Protein AF-A0A257GYR5-F1 (afdb_monomer)

pLDDT: mean 85.74, std 13.96, range [48.31, 97.94]

Nearest PDB structures (foldseek):
  5cl2-assembly1_B  TM=5.839E-01  e=4.879E-02  Bacillus subtilis subsp. subtilis str. 168
  4ll4-assembly1_A  TM=6.185E-01  e=8.201E-01  Homo sapiens
  4tf4-assembly2_B  TM=4.146E-01  e=1.415E-01  Thermobifida fusca
  4yci-assembly1_B  TM=2.787E-01  e=2.255E+00  Mus musculus

Foldseek 3Di:
DDDPVVVVVVVVVVVVVPPDPFPDADPFWDKEKAWDADDPQKIWIKIKTADAQVGFDAAQKFKKKFWWFWADAPPPPHNHIDIHTFDMDDRDGRNPPHHGDMDMDIDITGGDPPGDRVRIWMKMFMAHPVRDTNHIYTNDDD

Mean predicted aligned error: 8.53 Å

Sequence (142 aa):
AALPEAAERAARAASAAANPPARRLGPGQRIGVESGPAWKGYFGVQIALQAPARQPWPAGATAWVALVEQVPAGSDGSPVARSLVRAVAGPLPVGHLATGQPLRHLRAMRWPDEAQPARLQARGWVEAADGRILAMAADRCP

Structure (mmCIF, N/CA/C/O backbone):
data_AF-A0A257GYR5-F1
#
_entry.id   AF-A0A257GYR5-F1
#
loop_
_atom_site.group_PDB
_atom_site.id
_atom_site.type_symbol
_atom_site.label_atom_id
_atom_site.label_alt_id
_atom_site.label_comp_id
_atom_site.label_asym_id
_atom_site.label_entity_id
_atom_site.label_seq_id
_atom_site.pdbx_PDB_ins_code
_atom_site.Cartn_x
_atom_site.Cartn_y
_atom_site.Cartn_z
_atom_site.occupancy
_atom_site.B_iso_or_equiv
_atom_site.auth_seq_id
_atom_site.auth_comp_id
_atom_site.auth_asym_id
_atom_site.auth_atom_id
_atom_site.pdbx_PDB_model_num
ATOM 1 N N . ALA A 1 1 ? 5.957 -12.597 -37.145 1.00 48.66 1 ALA A N 1
ATOM 2 C CA . ALA A 1 1 ? 5.107 -11.392 -37.060 1.00 48.66 1 ALA A CA 1
ATOM 3 C C . ALA A 1 1 ? 3.945 -11.692 -36.118 1.00 48.66 1 ALA A C 1
ATOM 5 O O . ALA A 1 1 ? 3.349 -12.752 -36.264 1.00 48.66 1 ALA A O 1
ATOM 6 N N . ALA A 1 2 ? 3.671 -10.847 -35.120 1.00 50.66 2 ALA A N 1
ATOM 7 C CA . ALA A 1 2 ? 2.503 -11.029 -34.254 1.00 50.66 2 ALA A CA 1
ATOM 8 C C . ALA A 1 2 ? 1.219 -10.737 -35.054 1.00 50.66 2 ALA A C 1
ATOM 10 O O . ALA A 1 2 ? 1.182 -9.775 -35.818 1.00 50.66 2 ALA A O 1
ATOM 11 N N . LEU A 1 3 ? 0.203 -11.593 -34.920 1.00 71.12 3 LEU A N 1
ATOM 12 C CA . LEU A 1 3 ? -1.047 -11.510 -35.683 1.00 71.12 3 LEU A CA 1
ATOM 13 C C . LEU A 1 3 ? -1.848 -10.240 -35.305 1.00 71.12 3 LEU A C 1
ATOM 15 O O . LEU A 1 3 ? -1.918 -9.921 -34.115 1.00 71.12 3 LEU A O 1
ATOM 19 N N . PRO A 1 4 ? -2.497 -9.547 -36.263 1.00 73.56 4 PRO A N 1
ATOM 20 C CA . PRO A 1 4 ? -3.266 -8.314 -36.021 1.00 73.56 4 PRO A CA 1
ATOM 21 C C . PRO A 1 4 ? -4.330 -8.440 -34.916 1.00 73.56 4 PRO A C 1
ATOM 23 O O . PRO A 1 4 ? -4.517 -7.528 -34.114 1.00 73.56 4 PRO A O 1
ATOM 26 N N . GLU A 1 5 ? -4.955 -9.613 -34.795 1.00 72.88 5 GLU A N 1
ATOM 27 C CA . GLU A 1 5 ? -5.951 -9.913 -33.756 1.00 72.88 5 GLU A CA 1
ATOM 28 C C . GLU A 1 5 ? -5.391 -9.869 -32.324 1.00 72.88 5 GLU A C 1
ATOM 30 O O . GLU A 1 5 ? -6.135 -9.668 -31.361 1.00 72.88 5 GLU A O 1
ATOM 35 N N . ALA A 1 6 ? -4.084 -10.086 -32.142 1.00 64.00 6 ALA A N 1
ATOM 36 C CA . ALA A 1 6 ? -3.450 -9.989 -30.829 1.00 64.00 6 ALA A CA 1
ATOM 37 C C . ALA A 1 6 ? -3.344 -8.526 -30.371 1.00 64.00 6 ALA A C 1
ATOM 39 O O . ALA A 1 6 ? -3.572 -8.232 -29.195 1.00 64.00 6 ALA A O 1
ATOM 40 N N . ALA A 1 7 ? -3.062 -7.609 -31.302 1.00 73.38 7 ALA A N 1
ATOM 41 C CA . ALA A 1 7 ? -3.016 -6.176 -31.026 1.00 73.38 7 ALA A CA 1
ATOM 42 C C . ALA A 1 7 ? -4.407 -5.638 -30.661 1.00 73.38 7 ALA A C 1
ATOM 44 O O . ALA A 1 7 ? -4.554 -4.876 -29.707 1.00 73.38 7 ALA A O 1
ATOM 45 N N . GLU A 1 8 ? -5.443 -6.104 -31.357 1.00 74.31 8 GLU A N 1
ATOM 46 C CA . GLU A 1 8 ? -6.816 -5.670 -31.110 1.00 74.31 8 GLU A CA 1
ATOM 47 C C . GLU A 1 8 ? -7.355 -6.165 -29.757 1.00 74.31 8 GLU A C 1
ATOM 49 O O . GLU A 1 8 ? -7.978 -5.408 -29.008 1.00 74.31 8 GLU A O 1
ATOM 54 N N . ARG A 1 9 ? -7.043 -7.411 -29.374 1.00 68.31 9 ARG A N 1
ATOM 55 C CA . ARG A 1 9 ? -7.377 -7.936 -28.039 1.00 68.31 9 ARG A CA 1
ATOM 56 C C . ARG A 1 9 ? -6.635 -7.200 -26.922 1.00 68.31 9 ARG A C 1
ATOM 58 O O . ARG A 1 9 ? -7.237 -6.930 -25.883 1.00 68.31 9 ARG A O 1
ATOM 65 N N . ALA A 1 10 ? -5.370 -6.833 -27.135 1.00 67.75 10 ALA A N 1
ATOM 66 C CA . ALA A 1 10 ? -4.606 -6.033 -26.179 1.00 67.75 10 ALA A CA 1
ATOM 67 C C . ALA A 1 10 ? -5.193 -4.620 -26.010 1.00 67.75 10 ALA A C 1
ATOM 69 O O . ALA A 1 10 ? -5.321 -4.147 -24.881 1.00 67.75 10 ALA A O 1
ATOM 70 N N . ALA A 1 11 ? -5.619 -3.981 -27.105 1.00 67.06 11 ALA A N 1
ATOM 71 C CA . ALA A 1 11 ? -6.272 -2.673 -27.071 1.00 67.06 11 ALA A CA 1
ATOM 72 C C . ALA A 1 11 ? -7.618 -2.715 -26.326 1.00 67.06 11 ALA A C 1
ATOM 74 O O . ALA A 1 11 ? -7.884 -1.865 -25.475 1.00 67.06 11 ALA A O 1
ATOM 75 N N . ARG A 1 12 ? -8.441 -3.747 -26.564 1.00 63.38 12 ARG A N 1
ATOM 76 C CA . ARG A 1 12 ? -9.709 -3.931 -25.836 1.00 63.38 12 ARG A CA 1
ATOM 77 C C . ARG A 1 12 ? -9.482 -4.177 -24.345 1.00 63.38 12 ARG A C 1
ATOM 79 O O . ARG A 1 12 ? -10.156 -3.551 -23.532 1.00 63.38 12 ARG A O 1
ATOM 86 N N . ALA A 1 13 ? -8.505 -5.009 -23.976 1.00 58.94 13 ALA A N 1
ATOM 87 C CA . ALA A 1 13 ? -8.146 -5.244 -22.575 1.00 58.94 13 ALA A CA 1
ATOM 88 C C . ALA A 1 13 ? -7.639 -3.968 -21.878 1.00 58.94 13 ALA A C 1
ATOM 90 O O . ALA A 1 13 ? -7.990 -3.721 -20.727 1.00 58.94 13 ALA A O 1
ATOM 91 N N . ALA A 1 14 ? -6.871 -3.131 -22.582 1.00 60.19 14 ALA A N 1
ATOM 92 C CA . ALA A 1 14 ? -6.438 -1.831 -22.075 1.00 60.19 14 ALA A CA 1
ATOM 93 C C . ALA A 1 14 ? -7.619 -0.859 -21.884 1.00 60.19 14 ALA A C 1
ATOM 95 O O . ALA A 1 14 ? -7.664 -0.155 -20.881 1.00 60.19 14 ALA A O 1
ATOM 96 N N . SER A 1 15 ? -8.606 -0.861 -22.791 1.00 55.38 15 SER A N 1
ATOM 97 C CA . SER A 1 15 ? -9.819 -0.034 -22.658 1.00 55.38 15 SER A CA 1
ATOM 98 C C . SER A 1 15 ? -10.766 -0.510 -21.547 1.00 55.38 15 SER A C 1
ATOM 100 O O . SER A 1 15 ? -11.433 0.300 -20.910 1.00 55.38 15 SER A O 1
ATOM 102 N N . ALA A 1 16 ? -10.793 -1.821 -21.279 1.00 54.12 16 ALA A N 1
ATOM 103 C CA . ALA A 1 16 ? -11.585 -2.428 -20.212 1.00 54.12 16 ALA A CA 1
ATOM 104 C C . ALA A 1 16 ? -10.960 -2.232 -18.820 1.00 54.12 16 ALA A C 1
ATOM 106 O O . ALA A 1 16 ? -11.660 -2.355 -17.818 1.00 54.12 16 ALA A O 1
ATOM 107 N N . ALA A 1 17 ? -9.678 -1.860 -18.742 1.00 51.72 17 ALA A N 1
ATOM 108 C CA . ALA A 1 17 ? -9.010 -1.449 -17.507 1.00 51.72 17 ALA A CA 1
ATOM 109 C C . ALA A 1 17 ? -9.408 -0.024 -17.066 1.00 51.72 17 ALA A C 1
ATOM 111 O O . ALA A 1 17 ? -8.600 0.708 -16.492 1.00 51.72 17 ALA A O 1
ATOM 112 N N . ALA A 1 18 ? -10.650 0.390 -17.336 1.00 50.31 18 ALA A N 1
ATOM 113 C CA . ALA A 1 18 ? -11.207 1.598 -16.757 1.00 50.31 18 ALA A CA 1
ATOM 114 C C . ALA A 1 18 ? -11.185 1.439 -15.232 1.00 50.31 18 ALA A C 1
ATOM 116 O O . ALA A 1 18 ? -11.870 0.579 -14.675 1.00 50.31 18 ALA A O 1
ATOM 117 N N . ASN A 1 19 ? -10.355 2.241 -14.561 1.00 52.41 19 ASN A N 1
ATOM 118 C CA . ASN A 1 19 ? -10.275 2.231 -13.108 1.00 52.41 19 ASN A CA 1
ATOM 119 C C . ASN A 1 19 ? -11.675 2.518 -12.549 1.00 52.41 19 ASN A C 1
ATOM 121 O O . ASN A 1 19 ? -12.231 3.578 -12.859 1.00 52.41 19 ASN A O 1
ATOM 125 N N . PRO A 1 20 ? -12.265 1.613 -11.745 1.00 50.19 20 PRO A N 1
ATOM 126 C CA . PRO A 1 20 ? -13.528 1.914 -11.097 1.00 50.19 20 PRO A CA 1
ATOM 127 C C . PRO A 1 20 ? -13.363 3.200 -10.279 1.00 50.19 20 PRO A C 1
ATOM 129 O O . PRO A 1 20 ? -12.275 3.452 -9.743 1.00 50.19 20 PRO A O 1
ATOM 132 N N . PRO A 1 21 ? -14.412 4.035 -10.180 1.00 48.72 21 PRO A N 1
ATOM 133 C CA . PRO A 1 21 ? -14.326 5.270 -9.424 1.00 48.72 21 PRO A CA 1
ATOM 134 C C . PRO A 1 21 ? -13.870 4.948 -8.001 1.00 48.72 21 PRO A C 1
ATOM 136 O O . PRO A 1 21 ? -14.456 4.096 -7.327 1.00 48.72 21 PRO A O 1
ATOM 139 N N . ALA A 1 22 ? -12.804 5.616 -7.558 1.00 57.28 22 ALA A N 1
ATOM 140 C CA . ALA A 1 22 ? -12.275 5.432 -6.218 1.00 57.28 22 ALA A CA 1
ATOM 141 C C . ALA A 1 22 ? -13.405 5.668 -5.209 1.00 57.28 22 ALA A C 1
ATOM 143 O O . ALA A 1 22 ? -13.992 6.755 -5.149 1.00 57.28 22 ALA A O 1
ATOM 144 N N . ARG A 1 23 ? -13.740 4.637 -4.427 1.00 59.91 23 ARG A N 1
ATOM 145 C CA . ARG A 1 23 ? -14.737 4.770 -3.369 1.00 59.91 23 ARG A CA 1
ATOM 146 C C . ARG A 1 23 ? -14.234 5.827 -2.397 1.00 59.91 23 ARG A C 1
ATOM 148 O O . ARG A 1 23 ? -13.186 5.656 -1.775 1.00 59.91 23 ARG A O 1
ATOM 155 N N . ARG A 1 24 ? -14.980 6.926 -2.275 1.00 60.38 24 ARG A N 1
ATOM 156 C CA . ARG A 1 24 ? -14.648 7.959 -1.299 1.00 60.38 24 ARG A CA 1
ATOM 157 C C . ARG A 1 24 ? -14.763 7.365 0.097 1.00 60.38 24 ARG A C 1
ATOM 159 O O . ARG A 1 24 ? -15.770 6.743 0.439 1.00 60.38 24 ARG A O 1
ATOM 166 N N . LEU A 1 25 ? -13.706 7.560 0.873 1.00 69.00 25 LEU A N 1
ATOM 167 C CA . LEU A 1 25 ? -13.698 7.265 2.294 1.00 69.00 25 LEU A CA 1
ATOM 168 C C . LEU A 1 25 ? -14.851 7.987 2.987 1.00 69.00 25 LEU A C 1
ATOM 170 O O . LEU A 1 25 ? -15.285 9.058 2.550 1.00 69.00 25 LEU A O 1
ATOM 174 N N . GLY A 1 26 ? -15.332 7.398 4.082 1.00 66.94 26 GLY A N 1
ATOM 175 C CA . GLY A 1 26 ? -16.258 8.099 4.956 1.00 66.94 26 GLY A CA 1
ATOM 176 C C . GLY A 1 26 ? -15.635 9.402 5.480 1.00 66.94 26 GLY A C 1
ATOM 177 O O . GLY A 1 26 ? -14.405 9.495 5.576 1.00 66.94 26 GLY A O 1
ATOM 178 N N . PRO A 1 27 ? -16.443 10.426 5.804 1.00 68.69 27 PRO A N 1
ATOM 179 C CA . PRO A 1 27 ? -15.934 11.706 6.285 1.00 68.69 27 PRO A CA 1
ATOM 180 C C . PRO A 1 27 ? -14.960 11.518 7.457 1.00 68.69 27 PRO A C 1
ATOM 182 O O . PRO A 1 27 ? -15.335 10.998 8.502 1.00 68.69 27 PRO A O 1
ATOM 185 N N . GLY A 1 28 ? -13.703 11.939 7.287 1.00 76.06 28 GLY A N 1
ATOM 186 C CA . GLY A 1 28 ? -12.670 11.879 8.328 1.00 76.06 28 GLY A CA 1
ATOM 187 C C . GLY A 1 28 ? -11.840 10.592 8.381 1.00 76.06 28 GLY A C 1
ATOM 188 O O . GLY A 1 28 ? -10.832 10.579 9.087 1.00 76.06 28 GLY A O 1
ATOM 189 N N . GLN A 1 29 ? -12.194 9.539 7.635 1.00 86.12 29 GLN A N 1
ATOM 190 C CA . GLN A 1 29 ? -11.286 8.407 7.425 1.00 86.12 29 GLN A CA 1
ATOM 191 C C . GLN A 1 29 ? -10.177 8.816 6.452 1.00 86.12 29 GLN A C 1
ATOM 193 O O . GLN A 1 29 ? -10.442 9.421 5.412 1.00 86.12 29 GLN A O 1
ATOM 198 N N . ARG A 1 30 ? -8.926 8.497 6.789 1.00 89.38 30 ARG A N 1
ATOM 199 C CA . ARG A 1 30 ? -7.752 8.806 5.969 1.00 89.38 30 ARG A CA 1
ATOM 200 C C . ARG A 1 30 ? -6.804 7.620 5.931 1.00 89.38 30 ARG A C 1
ATOM 202 O O . ARG A 1 30 ? -6.557 6.973 6.948 1.00 89.38 30 ARG A O 1
ATOM 209 N N . ILE A 1 31 ? -6.246 7.393 4.752 1.00 93.19 31 ILE A N 1
ATOM 210 C CA . ILE A 1 31 ? -5.103 6.519 4.522 1.00 93.19 31 ILE A CA 1
ATOM 211 C C . ILE A 1 31 ? -4.038 7.337 3.795 1.00 93.19 31 ILE A C 1
ATOM 213 O O . ILE A 1 31 ? -4.352 8.103 2.886 1.00 93.19 31 ILE A O 1
ATOM 217 N N . GLY A 1 32 ? -2.793 7.180 4.218 1.00 94.75 32 GLY A N 1
ATOM 218 C CA . GLY A 1 32 ? -1.613 7.674 3.526 1.00 94.75 32 GLY A CA 1
ATOM 219 C C . GLY A 1 32 ? -0.593 6.554 3.414 1.00 94.75 32 GLY A C 1
ATOM 220 O O . GLY A 1 32 ? -0.528 5.679 4.280 1.00 94.75 32 GLY A O 1
ATOM 221 N N . VAL A 1 33 ? 0.192 6.573 2.346 1.00 96.62 33 VAL A N 1
ATOM 222 C CA . VAL A 1 33 ? 1.348 5.695 2.196 1.00 96.62 33 VAL A CA 1
ATOM 223 C C . VAL A 1 33 ? 2.513 6.526 1.688 1.00 96.62 33 VAL A C 1
ATOM 225 O O . VAL A 1 33 ? 2.333 7.395 0.841 1.00 96.62 33 VAL A O 1
ATOM 228 N N . GLU A 1 34 ? 3.689 6.279 2.239 1.00 95.12 34 GLU A N 1
ATOM 229 C CA . GLU A 1 34 ? 4.922 6.983 1.907 1.00 95.12 34 GLU A CA 1
ATOM 230 C C . GLU A 1 34 ? 6.032 5.950 1.728 1.00 95.12 34 GLU A C 1
ATOM 232 O O . GLU A 1 34 ? 6.052 4.921 2.413 1.00 95.12 34 GLU A O 1
ATOM 237 N N . SER A 1 35 ? 6.967 6.222 0.820 1.00 94.75 35 SER A N 1
ATOM 238 C CA . SER A 1 35 ? 8.172 5.416 0.656 1.00 94.75 35 SER A CA 1
ATOM 239 C C . SER A 1 35 ? 9.424 6.276 0.793 1.00 94.75 35 SER A C 1
ATOM 241 O O . SER A 1 35 ? 9.483 7.414 0.327 1.00 94.75 35 SER A O 1
ATOM 243 N N . GLY A 1 36 ? 10.425 5.733 1.482 1.00 92.31 36 GLY A N 1
ATOM 244 C CA . GLY A 1 36 ? 11.765 6.301 1.547 1.00 92.31 36 GLY A CA 1
ATOM 245 C C . GLY A 1 36 ? 12.571 6.019 0.274 1.00 92.31 36 GLY A C 1
ATOM 246 O O . GLY A 1 3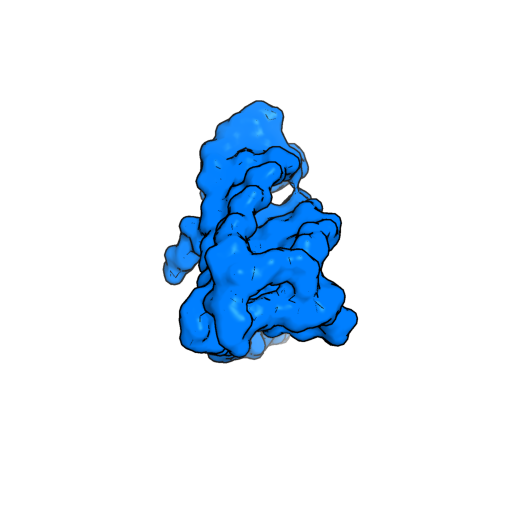6 ? 12.094 5.337 -0.632 1.00 92.31 36 GLY A O 1
ATOM 247 N N . PRO A 1 37 ? 13.817 6.509 0.191 1.00 92.50 37 PRO A N 1
ATOM 248 C CA . PRO A 1 37 ? 14.699 6.177 -0.919 1.00 92.50 37 PRO A CA 1
ATOM 249 C C . PRO A 1 37 ? 15.075 4.688 -0.918 1.00 92.50 37 PRO A C 1
ATOM 251 O O . PRO A 1 37 ? 15.075 4.021 0.119 1.00 92.50 37 PRO A O 1
ATOM 254 N N . ALA A 1 38 ? 15.466 4.190 -2.090 1.00 93.25 38 ALA A N 1
ATOM 255 C CA . ALA A 1 38 ? 16.079 2.879 -2.239 1.00 93.25 38 ALA A CA 1
ATOM 256 C C . ALA A 1 38 ? 17.423 2.834 -1.488 1.00 93.25 38 ALA A C 1
ATOM 258 O O . ALA A 1 38 ? 18.327 3.616 -1.787 1.00 93.25 38 ALA A O 1
ATOM 259 N N . TRP A 1 39 ? 17.582 1.911 -0.537 1.00 93.12 39 TRP A N 1
ATOM 260 C CA . TRP A 1 39 ? 18.809 1.782 0.250 1.00 93.12 39 TRP A CA 1
ATOM 261 C C . TRP A 1 39 ? 19.185 0.317 0.474 1.00 93.12 39 TRP A C 1
ATOM 263 O O . TRP A 1 39 ? 18.443 -0.437 1.100 1.00 93.12 39 TRP A O 1
ATOM 273 N N . LYS A 1 40 ? 20.357 -0.094 -0.030 1.00 93.62 40 LYS A N 1
ATOM 274 C CA . LYS A 1 40 ? 20.918 -1.452 0.137 1.00 93.62 40 LYS A CA 1
ATO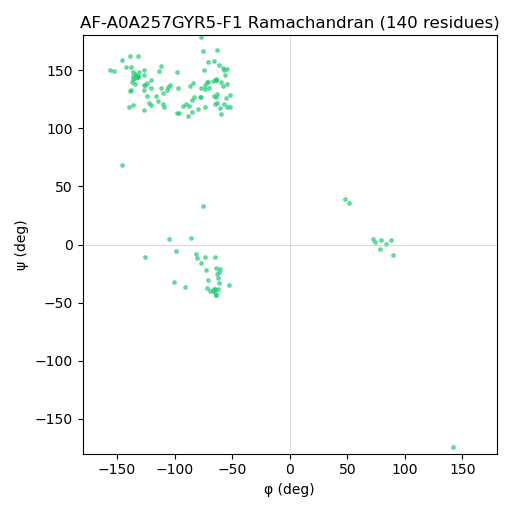M 275 C C . LYS A 1 40 ? 19.926 -2.600 -0.151 1.00 93.62 40 LYS A C 1
ATOM 277 O O . LYS A 1 40 ? 19.920 -3.599 0.562 1.00 93.62 40 LYS A O 1
ATOM 282 N N . GLY A 1 41 ? 19.079 -2.463 -1.173 1.00 93.31 41 GLY A N 1
ATOM 283 C CA . GLY A 1 41 ? 18.078 -3.481 -1.526 1.00 93.31 41 GLY A CA 1
ATOM 284 C C . GLY A 1 41 ? 16.732 -3.355 -0.799 1.00 93.31 41 GLY A C 1
ATOM 285 O O . GLY A 1 41 ? 15.869 -4.208 -0.993 1.00 93.31 41 GLY A O 1
ATOM 286 N N . TYR A 1 42 ? 16.524 -2.313 0.017 1.00 96.12 42 TYR A N 1
ATOM 287 C CA . TYR A 1 42 ? 15.286 -2.086 0.768 1.00 96.12 42 TYR A CA 1
ATOM 288 C C . TYR A 1 42 ? 14.671 -0.700 0.549 1.00 96.12 42 TYR A C 1
ATOM 290 O O . TYR A 1 42 ? 15.376 0.304 0.451 1.00 96.12 42 TYR A O 1
ATOM 298 N N . PHE A 1 43 ? 13.341 -0.644 0.571 1.00 95.88 43 PHE A N 1
ATOM 299 C CA . PHE A 1 43 ? 12.576 0.580 0.809 1.00 95.88 43 PHE A CA 1
ATOM 300 C C . PHE A 1 43 ? 12.021 0.568 2.230 1.00 95.88 43 PHE A C 1
ATOM 302 O O . PHE A 1 43 ? 11.485 -0.445 2.682 1.00 95.88 43 PHE A O 1
ATOM 309 N N . GLY A 1 44 ? 12.089 1.705 2.919 1.00 96.31 44 GLY A N 1
ATOM 310 C CA . GLY A 1 44 ? 11.223 1.953 4.069 1.00 96.31 44 GLY A CA 1
ATOM 311 C C . GLY A 1 44 ? 9.851 2.392 3.569 1.00 96.31 44 GLY A C 1
ATOM 312 O O . GLY A 1 44 ? 9.759 3.427 2.920 1.00 96.31 44 GLY A O 1
ATOM 313 N N . VAL A 1 45 ? 8.802 1.621 3.843 1.00 97.19 45 VAL A N 1
ATOM 314 C CA . VAL A 1 45 ? 7.422 1.941 3.459 1.00 97.19 45 VAL A CA 1
ATOM 315 C C . VAL A 1 45 ? 6.600 2.181 4.715 1.00 97.19 45 VAL A C 1
ATOM 317 O O . VAL A 1 45 ? 6.541 1.321 5.595 1.00 97.19 45 VAL A O 1
ATOM 320 N N . GLN A 1 46 ? 5.973 3.349 4.808 1.00 97.25 46 GLN A N 1
ATOM 321 C CA . GLN A 1 46 ? 5.112 3.726 5.921 1.00 97.25 46 GLN A CA 1
ATOM 322 C C . GLN A 1 46 ? 3.659 3.789 5.463 1.00 97.25 46 GLN A C 1
ATOM 324 O O . GLN A 1 46 ? 3.351 4.461 4.485 1.00 97.25 46 GLN A O 1
ATOM 329 N N . ILE A 1 47 ? 2.760 3.148 6.209 1.00 96.81 47 ILE A N 1
ATOM 330 C CA . ILE A 1 47 ? 1.314 3.364 6.095 1.00 96.81 47 ILE A CA 1
ATOM 331 C C . ILE A 1 47 ? 0.816 4.161 7.298 1.00 96.81 47 ILE A C 1
ATOM 333 O O . ILE A 1 47 ? 1.153 3.857 8.445 1.00 96.81 47 ILE A O 1
ATOM 337 N N . ALA A 1 48 ? 0.015 5.186 7.026 1.00 95.69 48 ALA A N 1
ATOM 338 C CA . ALA A 1 48 ? -0.641 6.018 8.021 1.00 95.69 48 ALA A CA 1
ATOM 339 C C . ALA A 1 48 ? -2.157 5.850 7.902 1.00 95.69 48 ALA A C 1
ATOM 341 O O . ALA A 1 48 ? -2.717 6.012 6.819 1.00 95.69 48 ALA A O 1
ATOM 342 N N . LEU A 1 49 ? -2.823 5.539 9.011 1.00 94.38 49 LEU A N 1
ATOM 343 C CA . LEU A 1 49 ? -4.266 5.326 9.068 1.00 94.38 49 LEU A CA 1
ATOM 344 C C . LEU A 1 49 ? -4.889 6.211 10.137 1.00 94.38 49 LEU A C 1
ATOM 346 O O . LEU A 1 49 ? -4.387 6.315 11.255 1.00 94.38 49 LEU A O 1
ATOM 350 N N . GLN A 1 50 ? -6.024 6.809 9.799 1.00 90.69 50 GLN A N 1
ATOM 351 C CA . GLN A 1 50 ? -6.840 7.566 10.732 1.00 90.69 50 GLN A CA 1
ATOM 352 C C . GLN A 1 50 ? -8.310 7.245 10.489 1.00 90.69 50 GLN A C 1
ATOM 354 O O . GLN A 1 50 ? -8.784 7.285 9.355 1.00 90.69 50 GLN A O 1
ATOM 359 N N . ALA A 1 51 ? -9.029 6.950 11.566 1.00 86.94 51 ALA A N 1
ATOM 360 C CA . ALA A 1 51 ? -10.474 6.803 11.555 1.00 86.94 51 ALA A CA 1
ATOM 361 C C . ALA A 1 51 ? -11.078 7.716 12.635 1.00 86.94 51 ALA A C 1
ATOM 363 O O . ALA A 1 51 ? -10.570 7.747 13.763 1.00 86.94 51 ALA A O 1
ATOM 364 N N . PRO A 1 52 ? -12.133 8.486 12.318 1.00 80.88 52 PRO A N 1
ATOM 365 C CA . PRO A 1 52 ? -12.794 9.333 13.295 1.00 80.88 52 PRO A CA 1
ATOM 366 C C . PRO A 1 52 ? -13.572 8.460 14.279 1.00 80.88 52 PRO A C 1
ATOM 368 O O . PRO A 1 52 ? -13.981 7.345 13.957 1.00 80.88 52 PRO A O 1
ATOM 371 N N . ALA A 1 53 ? -13.835 8.980 15.478 1.00 79.38 53 ALA A N 1
ATOM 372 C CA . ALA A 1 53 ? -14.427 8.163 16.533 1.00 79.38 53 ALA A CA 1
ATOM 373 C C . ALA A 1 53 ? -15.819 7.607 16.205 1.00 79.38 53 ALA A C 1
ATOM 375 O O . ALA A 1 53 ? -16.178 6.522 16.645 1.00 79.38 53 ALA A O 1
ATOM 376 N N . ARG A 1 54 ? -16.584 8.326 15.379 1.00 81.19 54 ARG A N 1
ATOM 377 C CA . ARG A 1 54 ? -17.920 7.909 14.936 1.00 81.19 54 ARG A CA 1
ATOM 378 C C . ARG A 1 54 ? -17.899 6.907 13.777 1.00 81.19 54 ARG A C 1
ATOM 380 O O . ARG A 1 54 ? -18.954 6.407 13.406 1.00 81.19 54 ARG A O 1
ATOM 387 N N . GLN A 1 55 ? -16.734 6.638 13.187 1.00 84.12 55 GLN A N 1
ATOM 388 C CA . GLN A 1 55 ? -16.597 5.736 12.045 1.00 84.12 55 GLN A CA 1
ATOM 389 C C . GLN A 1 55 ? -15.260 4.971 12.100 1.00 84.12 55 GLN A C 1
ATOM 391 O O . GLN A 1 55 ? -14.370 5.223 11.277 1.00 84.12 55 GLN A O 1
ATOM 396 N N . PRO A 1 56 ? -15.093 4.051 13.071 1.00 87.88 56 PRO A N 1
ATOM 397 C CA . PRO A 1 56 ? -13.904 3.208 13.158 1.00 87.88 56 PRO A CA 1
ATOM 398 C C . PRO A 1 56 ? -13.764 2.297 11.931 1.00 87.88 56 PRO A C 1
ATOM 400 O O . PRO A 1 56 ? -14.691 2.133 11.130 1.00 87.88 56 PRO A O 1
ATOM 403 N N . TRP A 1 57 ? -12.592 1.678 11.792 1.00 90.25 57 TRP A N 1
ATOM 404 C CA . TRP A 1 57 ? -12.431 0.576 10.849 1.00 90.25 57 TRP A CA 1
ATOM 405 C C . TRP A 1 57 ? -13.319 -0.606 11.271 1.00 90.25 57 TRP A C 1
ATOM 407 O O . TRP A 1 57 ? -13.446 -0.860 12.470 1.00 90.25 57 TRP A O 1
ATOM 417 N N . PRO A 1 58 ? -13.944 -1.330 10.325 1.00 91.44 58 PRO A N 1
ATOM 418 C CA . PRO A 1 58 ? -14.762 -2.492 10.655 1.00 91.44 58 PRO A CA 1
ATOM 419 C C . PRO A 1 58 ? -13.979 -3.552 11.437 1.00 91.44 58 PRO A C 1
ATOM 421 O O . PRO A 1 58 ? -12.774 -3.726 11.235 1.00 91.44 58 PRO A O 1
ATOM 424 N N . ALA A 1 59 ? -14.676 -4.307 12.286 1.00 92.38 59 ALA A N 1
ATOM 425 C CA . ALA A 1 59 ? -14.090 -5.463 12.955 1.00 92.38 59 ALA A CA 1
ATOM 426 C C . ALA A 1 59 ? -13.493 -6.438 11.923 1.00 92.38 59 ALA A C 1
ATOM 428 O O . ALA A 1 59 ? -14.065 -6.662 10.855 1.00 92.38 59 ALA A O 1
ATOM 429 N N . GLY A 1 60 ? -12.313 -6.981 12.228 1.00 94.19 60 GLY A N 1
ATOM 430 C CA . GLY A 1 60 ? -11.577 -7.863 11.317 1.00 94.19 60 GLY A CA 1
ATOM 431 C C . GLY A 1 60 ? -10.911 -7.166 10.124 1.00 94.19 60 GLY A C 1
ATOM 432 O O . GLY A 1 60 ? -10.284 -7.846 9.320 1.00 94.19 60 GLY A O 1
ATOM 433 N N . ALA A 1 61 ? -10.995 -5.834 10.001 1.00 95.06 61 ALA A N 1
ATOM 434 C CA . ALA A 1 61 ? -10.287 -5.122 8.943 1.00 95.06 61 ALA A CA 1
ATOM 435 C C . ALA A 1 61 ? -8.763 -5.255 9.089 1.00 95.06 61 ALA A C 1
ATOM 437 O O . ALA A 1 61 ? -8.214 -5.198 10.199 1.00 95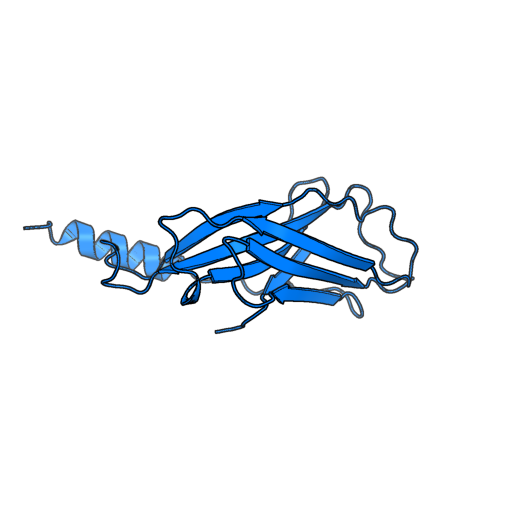.06 61 ALA A O 1
ATOM 438 N N . THR A 1 62 ? -8.087 -5.374 7.949 1.00 97.25 62 THR A N 1
ATOM 439 C CA . THR A 1 62 ? -6.630 -5.483 7.843 1.00 97.25 62 THR A CA 1
ATOM 440 C C . THR A 1 62 ? -6.078 -4.440 6.882 1.00 97.25 62 THR A C 1
ATOM 442 O O . THR A 1 62 ? -6.761 -3.994 5.963 1.00 97.25 62 THR A O 1
ATOM 445 N N . ALA A 1 63 ? -4.845 -4.012 7.120 1.00 96.88 63 ALA A N 1
ATOM 446 C CA . ALA A 1 63 ? -4.118 -3.102 6.256 1.00 96.88 63 ALA A CA 1
ATOM 447 C C . ALA A 1 63 ? -2.912 -3.793 5.623 1.00 96.88 63 ALA A C 1
ATOM 449 O O . ALA A 1 63 ? -2.283 -4.669 6.224 1.00 96.88 63 ALA A O 1
ATOM 450 N N . TRP A 1 64 ? -2.580 -3.346 4.420 1.00 97.94 64 TRP A N 1
ATOM 451 C CA . TRP A 1 64 ? -1.530 -3.909 3.587 1.00 97.94 64 TRP A CA 1
ATOM 452 C C . TRP A 1 64 ? -0.721 -2.800 2.932 1.00 97.94 64 TRP A C 1
ATOM 454 O O . TRP A 1 64 ? -1.236 -1.710 2.669 1.00 97.94 64 TRP A O 1
ATOM 464 N N . VAL A 1 65 ? 0.537 -3.105 2.626 1.00 97.44 65 VAL A N 1
ATOM 465 C CA . VAL A 1 65 ? 1.397 -2.272 1.784 1.00 97.44 65 VAL A CA 1
ATOM 466 C C . VAL A 1 65 ? 2.072 -3.119 0.717 1.00 97.44 65 VAL A C 1
ATOM 468 O O . VAL A 1 65 ? 2.431 -4.270 0.962 1.00 97.44 65 VAL A O 1
ATOM 471 N N . ALA A 1 66 ? 2.265 -2.549 -0.466 1.00 97.12 66 ALA A N 1
ATOM 472 C CA . ALA A 1 66 ? 2.951 -3.186 -1.576 1.00 97.12 66 ALA A CA 1
ATOM 473 C C . ALA A 1 66 ? 3.959 -2.237 -2.225 1.00 97.12 66 ALA A C 1
ATOM 475 O O . ALA A 1 66 ? 3.687 -1.046 -2.384 1.00 97.12 66 ALA A O 1
ATOM 476 N N . LEU A 1 67 ? 5.090 -2.794 -2.654 1.00 96.44 67 LEU A N 1
ATOM 477 C CA . LEU A 1 67 ? 5.971 -2.163 -3.629 1.00 96.44 67 LEU A CA 1
ATOM 478 C C . LEU A 1 67 ? 5.530 -2.599 -5.022 1.00 96.44 67 LEU A C 1
ATOM 480 O O . LEU A 1 67 ? 5.514 -3.793 -5.335 1.00 96.44 67 LEU A O 1
ATOM 484 N N . VAL A 1 68 ? 5.172 -1.622 -5.845 1.00 95.94 68 VAL A N 1
ATOM 485 C CA . VAL A 1 68 ? 4.639 -1.831 -7.187 1.00 95.94 68 VAL A CA 1
ATOM 486 C C . VAL A 1 68 ? 5.542 -1.142 -8.194 1.00 95.94 68 VAL A C 1
ATOM 488 O O . VAL A 1 68 ? 5.723 0.073 -8.149 1.00 95.94 68 VAL A O 1
ATOM 491 N N . GLU A 1 69 ? 6.096 -1.916 -9.116 1.00 95.25 69 GLU A N 1
ATOM 492 C CA . GLU A 1 69 ? 6.884 -1.402 -10.225 1.00 95.25 69 GLU A CA 1
ATOM 493 C C . GLU A 1 69 ? 5.971 -0.949 -11.360 1.00 95.25 69 GLU A C 1
ATOM 495 O O . GLU A 1 69 ? 5.129 -1.716 -11.831 1.00 95.25 69 GLU A O 1
ATOM 500 N N . GLN A 1 70 ? 6.146 0.292 -11.807 1.00 94.62 70 GLN A N 1
ATOM 501 C CA . GLN A 1 70 ? 5.492 0.802 -13.007 1.00 94.62 70 GLN A CA 1
ATOM 502 C C . GLN A 1 70 ? 6.370 0.501 -14.220 1.00 94.62 70 GLN A C 1
ATOM 504 O O . GLN A 1 70 ? 7.434 1.093 -14.376 1.00 94.62 70 GLN A O 1
ATOM 509 N N . VAL A 1 71 ? 5.926 -0.413 -15.078 1.00 93.62 71 VAL A N 1
ATOM 510 C CA . VAL A 1 71 ? 6.595 -0.775 -16.331 1.00 93.62 71 VAL A CA 1
ATOM 511 C C . VAL A 1 71 ? 5.950 0.018 -17.469 1.00 93.62 71 VAL A C 1
ATOM 513 O O . VAL A 1 71 ? 4.773 -0.209 -17.769 1.00 93.62 71 VAL A O 1
ATOM 516 N N . PRO A 1 72 ? 6.669 0.957 -18.105 1.00 91.88 72 PRO A N 1
ATOM 517 C CA . PRO A 1 72 ? 6.166 1.686 -19.264 1.00 91.88 72 PRO A CA 1
ATOM 518 C C . PRO A 1 72 ? 5.857 0.773 -20.456 1.00 91.88 72 PRO A C 1
ATOM 520 O O . PRO A 1 72 ? 6.479 -0.276 -20.641 1.00 91.88 72 PRO A O 1
ATOM 523 N N . ALA A 1 73 ? 4.941 1.210 -21.320 1.00 92.31 73 ALA A N 1
ATOM 524 C CA . ALA A 1 73 ? 4.724 0.554 -22.605 1.00 92.31 73 ALA A CA 1
ATOM 525 C C . ALA A 1 73 ? 6.010 0.570 -23.452 1.00 92.31 73 ALA A C 1
ATOM 527 O O . ALA A 1 73 ? 6.733 1.565 -23.474 1.00 92.31 73 ALA A O 1
ATOM 528 N N . GLY A 1 74 ? 6.293 -0.532 -24.145 1.00 92.38 74 GLY A N 1
ATOM 529 C CA . GLY A 1 74 ? 7.491 -0.694 -24.970 1.00 92.38 74 GLY A CA 1
ATOM 530 C C . GLY A 1 74 ? 8.768 -1.024 -24.189 1.00 92.38 74 GLY A C 1
ATOM 531 O O . GLY A 1 74 ? 9.826 -1.135 -24.800 1.00 92.38 74 GLY A O 1
ATOM 532 N N . SER A 1 75 ? 8.688 -1.206 -22.867 1.00 90.50 75 SER A N 1
ATOM 533 C CA . SER A 1 75 ? 9.823 -1.600 -22.023 1.00 90.50 75 SER A CA 1
ATOM 534 C C . SER A 1 75 ? 9.651 -3.012 -21.466 1.00 90.50 75 SER A C 1
ATOM 536 O O . SER A 1 75 ? 8.528 -3.502 -21.349 1.00 90.50 75 SER A O 1
ATOM 538 N N . ASP A 1 76 ? 10.769 -3.679 -21.164 1.00 88.12 76 ASP A N 1
ATOM 539 C CA . ASP A 1 76 ? 10.806 -4.996 -20.504 1.00 88.12 76 ASP A CA 1
ATOM 540 C C . ASP A 1 76 ? 9.908 -6.054 -21.182 1.00 88.12 76 ASP A C 1
ATOM 542 O O . ASP A 1 76 ? 9.260 -6.873 -20.535 1.00 88.12 76 ASP A O 1
ATOM 546 N N . GLY A 1 77 ? 9.823 -6.002 -22.518 1.00 87.94 77 GLY A N 1
ATOM 547 C CA . GLY A 1 77 ? 9.001 -6.907 -23.328 1.00 87.94 77 GLY A CA 1
ATOM 548 C C . GLY A 1 77 ? 7.488 -6.663 -23.247 1.00 87.94 77 GLY A C 1
ATOM 549 O O . GLY A 1 77 ? 6.722 -7.422 -23.842 1.00 87.94 77 GLY A O 1
ATOM 550 N N . SER A 1 78 ? 7.032 -5.617 -22.551 1.00 88.94 78 SER A N 1
ATOM 551 C CA . SER A 1 78 ? 5.611 -5.297 -22.422 1.00 88.94 78 SER A CA 1
ATOM 552 C C . SER A 1 78 ? 5.153 -4.302 -23.497 1.00 88.94 78 SER A C 1
ATOM 554 O O . SER A 1 78 ? 5.606 -3.158 -23.505 1.00 88.94 78 SER A O 1
ATOM 556 N N . PRO A 1 79 ? 4.195 -4.659 -24.377 1.00 91.25 79 PRO A N 1
ATOM 557 C CA . PRO A 1 79 ? 3.663 -3.735 -25.385 1.00 91.25 79 PRO A CA 1
ATOM 558 C C . PRO A 1 79 ? 2.734 -2.659 -24.796 1.00 91.25 79 PRO A C 1
ATOM 560 O O . PRO A 1 79 ? 2.364 -1.717 -25.488 1.00 91.25 79 PRO A O 1
ATOM 563 N N . VAL A 1 80 ? 2.339 -2.793 -23.528 1.00 92.50 80 VAL A N 1
ATOM 564 C CA . VAL A 1 80 ? 1.446 -1.870 -22.809 1.00 92.50 80 VAL A CA 1
ATOM 565 C C . VAL A 1 80 ? 2.039 -1.523 -21.445 1.00 92.50 80 VAL A C 1
ATOM 567 O O . VAL A 1 80 ? 2.902 -2.247 -20.949 1.00 92.50 80 VAL A O 1
ATOM 570 N N . ALA A 1 81 ? 1.571 -0.448 -20.813 1.00 92.88 81 ALA A N 1
ATOM 571 C CA . ALA A 1 81 ? 1.966 -0.149 -19.442 1.00 92.88 81 ALA A CA 1
ATOM 572 C C . ALA A 1 81 ? 1.468 -1.245 -18.481 1.00 92.88 81 ALA A C 1
ATOM 574 O O . ALA A 1 81 ? 0.365 -1.775 -18.648 1.00 92.88 81 ALA A O 1
ATOM 575 N N . ARG A 1 82 ? 2.277 -1.602 -17.479 1.00 93.69 82 ARG A N 1
ATOM 576 C CA . ARG A 1 82 ? 1.940 -2.611 -16.464 1.00 93.69 82 ARG A CA 1
ATOM 577 C C . ARG A 1 82 ? 2.326 -2.129 -15.075 1.00 93.69 82 ARG A C 1
ATOM 579 O O . ARG A 1 82 ? 3.336 -1.459 -14.902 1.00 93.69 82 ARG A O 1
ATOM 586 N N . SER A 1 83 ? 1.557 -2.554 -14.081 1.00 94.00 83 SER A N 1
ATOM 587 C CA . SER A 1 83 ? 1.923 -2.437 -12.673 1.00 94.00 83 SER A CA 1
ATOM 588 C C . SER A 1 83 ? 2.240 -3.832 -12.142 1.00 94.00 83 SER A C 1
ATOM 590 O O . SER A 1 83 ? 1.378 -4.710 -12.168 1.00 94.00 83 SER A O 1
ATOM 592 N N . LEU A 1 84 ? 3.473 -4.053 -11.690 1.00 94.62 84 LEU A N 1
ATOM 593 C CA . LEU A 1 84 ? 3.933 -5.343 -11.176 1.00 94.62 84 LEU A CA 1
ATOM 594 C C . LEU A 1 84 ? 4.147 -5.261 -9.671 1.00 94.62 84 LEU A C 1
ATOM 596 O O . LEU A 1 84 ? 4.953 -4.468 -9.192 1.00 94.62 84 LEU A O 1
ATOM 600 N N . VAL A 1 85 ? 3.447 -6.099 -8.915 1.00 95.50 85 VAL A N 1
ATOM 601 C CA . VAL A 1 85 ? 3.674 -6.216 -7.473 1.00 95.50 85 VAL A CA 1
ATOM 602 C C . VAL A 1 85 ? 4.983 -6.970 -7.250 1.00 95.50 85 VAL A C 1
ATOM 604 O O . VAL A 1 85 ? 5.117 -8.120 -7.660 1.00 95.50 85 VAL A O 1
ATOM 607 N N . ARG A 1 86 ? 5.958 -6.314 -6.618 1.00 95.75 86 ARG A N 1
ATOM 608 C CA . ARG A 1 86 ? 7.291 -6.881 -6.356 1.00 95.75 86 ARG A CA 1
ATOM 609 C C . ARG A 1 86 ? 7.450 -7.395 -4.935 1.00 95.75 86 ARG A C 1
ATOM 611 O O . ARG A 1 86 ? 8.162 -8.365 -4.713 1.00 95.75 86 ARG A O 1
ATOM 618 N N . ALA A 1 87 ? 6.779 -6.754 -3.986 1.00 95.62 87 ALA A N 1
ATOM 619 C CA . ALA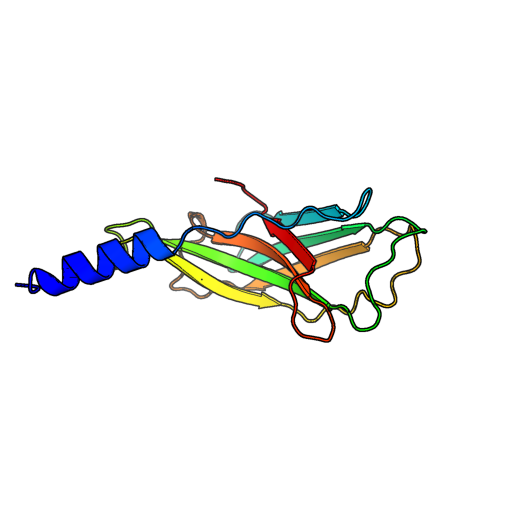 A 1 87 ? 6.741 -7.175 -2.595 1.00 95.62 87 ALA A CA 1
ATOM 620 C C . ALA A 1 87 ? 5.434 -6.711 -1.952 1.00 95.62 87 ALA A C 1
ATOM 622 O O . ALA A 1 87 ? 4.909 -5.654 -2.303 1.00 95.62 87 ALA A O 1
ATOM 623 N N . VAL A 1 88 ? 4.939 -7.481 -0.984 1.00 96.81 88 VAL A N 1
ATOM 624 C CA . VAL A 1 88 ? 3.745 -7.166 -0.189 1.00 96.81 88 VAL A CA 1
ATOM 625 C C . VAL A 1 88 ? 4.061 -7.407 1.277 1.00 96.81 88 VAL A C 1
ATOM 627 O O . VAL A 1 88 ? 4.798 -8.333 1.615 1.00 96.81 88 VAL A O 1
ATOM 630 N N . ALA A 1 89 ? 3.496 -6.586 2.152 1.00 96.50 89 ALA A N 1
ATOM 631 C CA . ALA A 1 89 ? 3.512 -6.829 3.577 1.00 96.50 89 ALA A CA 1
ATOM 632 C C . ALA A 1 89 ? 2.152 -6.572 4.226 1.00 96.50 89 ALA A C 1
ATOM 634 O O . ALA A 1 89 ? 1.436 -5.630 3.886 1.00 96.50 89 ALA A O 1
ATOM 635 N N . GLY A 1 90 ? 1.842 -7.428 5.194 1.00 94.38 90 GLY A N 1
ATOM 636 C CA . GLY A 1 90 ? 0.565 -7.522 5.884 1.00 94.38 90 GLY A CA 1
ATOM 637 C C . GLY A 1 90 ? 0.229 -8.997 6.155 1.00 94.38 90 GLY A C 1
ATOM 638 O O . GLY A 1 90 ? 1.073 -9.861 5.897 1.00 94.38 90 GLY A O 1
ATOM 639 N N . PRO A 1 91 ? -0.968 -9.292 6.678 1.00 95.94 91 PRO A N 1
ATOM 640 C CA . PRO A 1 91 ? -1.962 -8.319 7.121 1.00 95.94 91 PRO A CA 1
ATOM 641 C C . PRO A 1 91 ? -1.518 -7.614 8.408 1.00 95.94 91 PRO A C 1
ATOM 643 O O . PRO A 1 91 ? -0.984 -8.238 9.323 1.00 95.94 91 PRO A O 1
ATOM 646 N N . LEU A 1 92 ? -1.767 -6.308 8.502 1.00 95.75 92 LEU A N 1
ATOM 647 C CA . LEU A 1 92 ? -1.715 -5.562 9.758 1.00 95.75 92 LEU A CA 1
ATOM 648 C C . LEU A 1 92 ? -3.146 -5.430 10.291 1.00 95.75 92 LEU A C 1
ATOM 650 O O . LEU A 1 92 ? -3.948 -4.755 9.648 1.00 95.75 92 LEU A O 1
ATOM 654 N N . PRO A 1 93 ? -3.518 -6.053 11.421 1.00 94.75 93 PRO A N 1
ATOM 655 C CA . PRO A 1 93 ? -4.878 -5.929 11.936 1.00 94.75 93 PRO A CA 1
ATOM 656 C C . PRO A 1 93 ? -5.161 -4.484 12.367 1.00 94.75 93 PRO A C 1
ATOM 658 O O . PRO A 1 93 ? -4.400 -3.908 13.141 1.00 94.75 93 PRO A O 1
ATOM 661 N N . VAL A 1 94 ? -6.257 -3.898 11.877 1.00 93.12 94 VAL A N 1
ATOM 662 C CA . VAL A 1 94 ? -6.639 -2.497 12.159 1.00 93.12 94 VAL A CA 1
ATOM 663 C C . VAL A 1 94 ? -8.054 -2.348 12.708 1.00 93.12 94 VAL A C 1
ATOM 665 O O . VAL A 1 94 ? -8.404 -1.287 13.219 1.00 93.12 94 VAL A O 1
ATOM 668 N N . GLY A 1 95 ? -8.856 -3.415 12.676 1.00 87.19 95 GLY A N 1
ATOM 669 C CA . GLY A 1 95 ? -10.212 -3.420 13.235 1.00 87.19 95 GLY A CA 1
ATOM 670 C C . GLY A 1 95 ? -10.289 -3.245 14.759 1.00 87.19 95 GLY A C 1
ATOM 671 O O . GLY A 1 95 ? -11.376 -3.041 15.282 1.00 87.19 95 GLY A O 1
ATOM 672 N N . HIS A 1 96 ? -9.160 -3.319 15.472 1.00 84.56 96 HIS A N 1
ATOM 673 C CA . HIS A 1 96 ? -9.071 -3.093 16.921 1.00 84.56 96 HIS A CA 1
ATOM 674 C C . HIS A 1 96 ? -8.443 -1.734 17.281 1.00 84.56 96 HIS A C 1
ATOM 676 O O . HIS A 1 96 ? -8.196 -1.466 18.456 1.00 84.56 96 HIS A O 1
ATOM 682 N N . LEU A 1 97 ? -8.150 -0.880 16.291 1.00 83.50 97 LEU A N 1
ATOM 683 C CA . LEU A 1 97 ? -7.609 0.449 16.560 1.00 83.50 97 LEU A CA 1
ATOM 684 C C . LEU A 1 97 ? -8.630 1.281 17.334 1.00 83.50 97 LEU A C 1
ATOM 686 O O . LEU A 1 97 ? -9.774 1.441 16.904 1.00 83.50 97 LEU A O 1
ATOM 690 N N . ALA A 1 98 ? -8.191 1.837 18.462 1.00 76.38 98 ALA A N 1
ATOM 691 C CA . ALA A 1 98 ? -9.012 2.731 19.257 1.00 76.38 98 ALA A CA 1
ATOM 692 C C . ALA A 1 98 ? -9.472 3.930 18.413 1.00 76.38 98 ALA A C 1
ATOM 694 O O . ALA A 1 98 ? -8.708 4.546 17.666 1.00 76.38 98 ALA A O 1
ATOM 695 N N . THR A 1 99 ? -10.746 4.276 18.554 1.00 76.94 99 THR A N 1
ATOM 696 C CA . THR A 1 99 ? -11.379 5.405 17.872 1.00 76.94 99 THR A CA 1
ATOM 697 C C . THR A 1 99 ? -10.598 6.703 18.071 1.00 76.94 99 THR A C 1
ATOM 699 O O . THR A 1 99 ? -10.314 7.087 19.204 1.00 76.94 99 THR A O 1
ATOM 702 N N . GLY A 1 100 ? -10.279 7.405 16.979 1.00 75.38 100 GLY A N 1
ATOM 703 C CA . GLY A 1 100 ? -9.554 8.678 17.027 1.00 75.38 100 GLY A CA 1
ATOM 704 C C . GLY A 1 100 ? -8.039 8.566 17.240 1.00 75.38 100 GLY A C 1
ATOM 705 O O . GLY A 1 100 ? -7.365 9.592 17.171 1.00 75.38 100 GLY A O 1
ATOM 706 N N . GLN A 1 101 ? -7.486 7.365 17.440 1.00 82.75 101 GLN A N 1
ATOM 707 C CA . GLN A 1 101 ? -6.038 7.162 17.519 1.00 82.75 101 GLN A CA 1
ATOM 708 C C . GLN A 1 101 ? -5.455 6.929 16.115 1.00 82.75 101 GLN A C 1
ATOM 710 O O . GLN A 1 101 ? -5.850 5.974 15.439 1.00 82.75 101 GLN A O 1
ATOM 715 N N . PRO A 1 102 ? -4.537 7.788 15.634 1.00 88.88 102 PRO A N 1
ATOM 716 C CA . PRO A 1 102 ? -3.852 7.545 14.374 1.00 88.88 102 PRO A CA 1
ATOM 717 C C . PRO A 1 102 ? -2.839 6.404 14.527 1.00 88.88 102 PRO A C 1
ATOM 719 O O . PRO A 1 102 ? -2.109 6.333 15.513 1.00 88.88 102 PRO A O 1
ATOM 722 N N . LEU A 1 103 ? -2.747 5.549 13.513 1.00 92.56 103 LEU A N 1
ATOM 723 C CA . LEU A 1 103 ? -1.717 4.520 13.403 1.00 92.56 103 LEU A CA 1
ATOM 724 C C . LEU A 1 103 ? -0.699 4.937 12.342 1.00 92.56 103 LEU A C 1
ATOM 726 O O . LEU A 1 103 ? -1.075 5.338 11.242 1.00 92.56 103 LEU A O 1
ATOM 730 N N . ARG A 1 104 ? 0.589 4.774 12.649 1.00 95.25 104 ARG A N 1
ATOM 731 C CA . ARG A 1 104 ? 1.671 4.765 11.660 1.00 95.25 104 ARG A CA 1
ATOM 732 C C . ARG A 1 104 ? 2.449 3.467 11.799 1.00 95.25 104 ARG A C 1
ATOM 734 O O . ARG A 1 104 ? 2.880 3.129 12.897 1.00 95.25 104 ARG A O 1
ATOM 741 N N . HIS A 1 105 ? 2.621 2.748 10.698 1.00 96.06 105 HIS A N 1
ATOM 742 C CA . HIS A 1 105 ? 3.406 1.520 10.662 1.00 96.06 105 HIS A CA 1
ATOM 743 C C . HIS A 1 105 ? 4.462 1.623 9.566 1.00 96.06 105 HIS A C 1
ATOM 745 O O . HIS A 1 105 ? 4.119 1.715 8.388 1.00 96.06 105 HIS A O 1
ATOM 751 N N . LEU A 1 106 ? 5.734 1.615 9.968 1.00 96.69 106 LEU A N 1
ATOM 752 C CA . LEU A 1 106 ? 6.888 1.595 9.075 1.00 96.69 106 LEU A CA 1
ATOM 753 C C . LEU A 1 106 ? 7.383 0.159 8.910 1.00 96.69 106 LEU A C 1
ATOM 755 O O . LEU A 1 106 ? 7.557 -0.564 9.893 1.00 96.69 106 LEU A O 1
ATOM 759 N N . ARG A 1 107 ? 7.663 -0.235 7.670 1.00 96.19 107 ARG A N 1
ATOM 760 C CA . ARG A 1 107 ? 8.219 -1.542 7.343 1.00 96.19 107 ARG A CA 1
ATOM 761 C C . ARG A 1 107 ? 9.310 -1.430 6.290 1.00 96.19 107 ARG A C 1
ATOM 763 O O . ARG A 1 107 ? 9.124 -0.791 5.262 1.00 96.19 107 ARG A O 1
ATOM 770 N N . ALA A 1 108 ? 10.432 -2.100 6.531 1.00 96.69 108 ALA A N 1
ATOM 771 C CA . ALA A 1 108 ? 11.440 -2.316 5.504 1.00 96.69 108 ALA A CA 1
ATOM 772 C C . ALA A 1 108 ? 10.976 -3.434 4.559 1.00 96.69 108 ALA A C 1
ATOM 774 O O . ALA A 1 108 ? 10.631 -4.528 5.006 1.00 96.69 108 ALA A O 1
ATOM 775 N N . MET A 1 109 ? 10.962 -3.162 3.258 1.00 96.81 109 MET A N 1
ATOM 776 C CA . MET A 1 109 ? 10.562 -4.104 2.217 1.00 96.81 109 MET A CA 1
ATOM 777 C C . MET A 1 109 ? 11.714 -4.283 1.235 1.00 96.81 109 MET A C 1
ATOM 779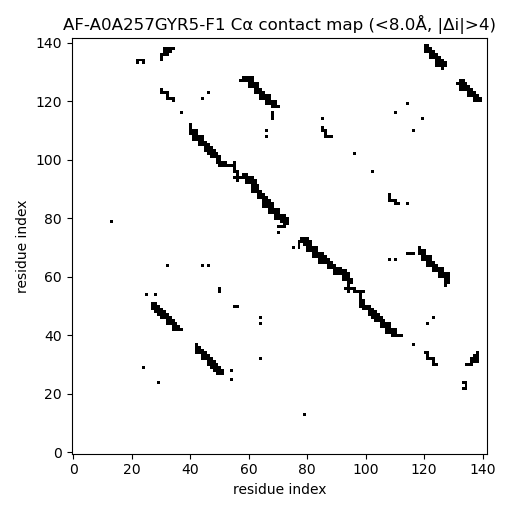 O O . MET A 1 109 ? 12.181 -3.309 0.644 1.00 96.81 109 MET A O 1
ATOM 783 N N . ARG A 1 110 ? 12.179 -5.525 1.078 1.00 95.50 110 ARG A N 1
ATOM 784 C CA . ARG A 1 110 ? 13.198 -5.872 0.084 1.00 95.50 110 ARG A CA 1
ATOM 785 C C . ARG A 1 110 ? 12.576 -5.859 -1.310 1.00 95.50 110 ARG A C 1
ATOM 787 O O . ARG A 1 110 ? 11.478 -6.391 -1.473 1.00 95.50 110 ARG A O 1
ATOM 794 N N . TRP A 1 111 ? 13.267 -5.296 -2.298 1.00 92.81 111 TRP A N 1
ATOM 795 C CA . TRP A 1 111 ? 12.897 -5.481 -3.705 1.00 92.81 111 TRP A CA 1
ATOM 796 C C . TRP A 1 111 ? 13.753 -6.595 -4.342 1.00 92.81 111 TRP A C 1
ATOM 798 O O . TRP A 1 111 ? 14.886 -6.802 -3.903 1.00 92.81 111 TRP A O 1
ATOM 808 N N . PRO A 1 112 ? 13.219 -7.352 -5.318 1.00 89.75 112 PRO A N 1
ATOM 809 C CA . PRO A 1 112 ? 13.970 -8.389 -6.027 1.00 89.75 112 PRO A CA 1
ATOM 810 C C . PRO A 1 112 ? 14.967 -7.769 -7.014 1.00 89.75 112 PRO A C 1
ATOM 812 O O . PRO A 1 112 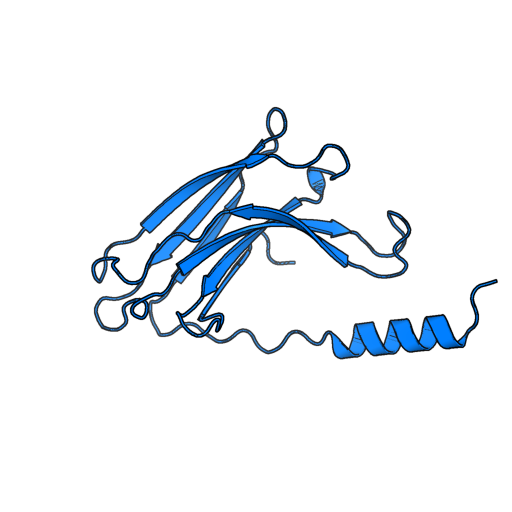? 14.702 -6.692 -7.543 1.00 89.75 112 PRO A O 1
ATOM 815 N N . ASP A 1 113 ? 16.090 -8.437 -7.281 1.00 84.12 113 ASP A N 1
ATOM 816 C CA . ASP A 1 113 ? 17.213 -7.861 -8.040 1.00 84.12 113 ASP A CA 1
ATOM 817 C C . ASP A 1 113 ? 16.830 -7.458 -9.481 1.00 84.12 113 ASP A C 1
ATOM 819 O O . ASP A 1 113 ? 17.436 -6.557 -10.057 1.00 84.12 113 ASP A O 1
ATOM 823 N N . GLU A 1 114 ? 15.782 -8.060 -10.048 1.00 88.50 114 GLU A N 1
ATOM 824 C CA . GLU A 1 114 ? 15.270 -7.759 -11.388 1.00 88.50 114 GLU A CA 1
ATOM 825 C C . GLU A 1 114 ? 14.378 -6.505 -11.447 1.00 88.50 114 GLU A C 1
ATOM 827 O O . GLU A 1 114 ? 14.027 -6.053 -12.539 1.00 88.50 114 GLU A O 1
ATOM 832 N N . ALA A 1 115 ? 13.962 -5.948 -10.303 1.00 92.19 115 ALA A N 1
ATOM 833 C CA . ALA A 1 115 ? 13.123 -4.751 -10.264 1.00 92.19 115 ALA A CA 1
ATOM 834 C C . ALA A 1 115 ? 13.959 -3.471 -10.371 1.00 92.19 115 ALA A C 1
ATOM 836 O O . ALA A 1 115 ? 14.986 -3.325 -9.707 1.00 92.19 115 ALA A O 1
ATOM 837 N N . GLN A 1 116 ? 13.478 -2.488 -11.137 1.00 94.06 116 GLN A N 1
ATOM 838 C CA . GLN A 1 116 ? 14.143 -1.192 -11.254 1.00 94.06 116 GLN A CA 1
ATOM 839 C C . GLN A 1 116 ? 13.707 -0.260 -10.111 1.00 94.06 116 GLN A C 1
ATOM 841 O O . GLN A 1 116 ? 12.553 0.182 -10.093 1.00 94.06 116 GLN A O 1
ATOM 846 N N . PRO A 1 117 ? 14.599 0.135 -9.178 1.00 93.38 117 PRO A N 1
ATOM 847 C CA . PRO A 1 117 ? 14.193 0.880 -7.983 1.00 93.38 117 PRO A CA 1
ATOM 848 C C . PRO A 1 117 ? 13.545 2.231 -8.287 1.00 93.38 117 PRO A C 1
ATOM 850 O O . PRO A 1 117 ? 12.622 2.651 -7.597 1.00 93.38 117 PRO A O 1
ATOM 853 N N . ALA A 1 118 ? 13.986 2.895 -9.359 1.00 92.81 118 ALA A N 1
ATOM 854 C CA . ALA A 1 118 ? 13.431 4.173 -9.802 1.00 92.81 118 ALA A CA 1
ATOM 855 C C . ALA A 1 118 ? 11.960 4.080 -10.253 1.00 92.81 118 ALA A C 1
ATOM 857 O O . ALA A 1 118 ? 11.265 5.094 -10.290 1.00 92.81 118 ALA A O 1
ATOM 858 N N . ARG A 1 119 ? 11.485 2.874 -10.590 1.00 93.44 119 ARG A N 1
ATOM 859 C CA . ARG A 1 119 ? 10.116 2.604 -11.046 1.00 93.44 119 ARG A CA 1
ATOM 860 C C . ARG A 1 119 ? 9.205 2.079 -9.937 1.00 93.44 119 ARG A C 1
ATOM 862 O O . ARG A 1 119 ? 8.008 1.904 -10.171 1.00 93.44 119 ARG A O 1
ATOM 869 N N . LEU A 1 120 ? 9.751 1.815 -8.749 1.00 94.44 120 LEU A N 1
ATOM 870 C CA . LEU A 1 120 ? 8.986 1.335 -7.605 1.00 94.44 120 LEU A CA 1
ATOM 871 C C . LEU A 1 120 ? 8.207 2.475 -6.947 1.00 94.44 120 LEU A C 1
ATOM 873 O O . LEU A 1 120 ? 8.728 3.562 -6.695 1.00 94.44 120 LEU A O 1
ATOM 877 N N . GLN A 1 121 ? 6.945 2.189 -6.651 1.00 94.56 121 GLN A N 1
ATOM 878 C CA . GLN A 1 121 ? 6.015 3.059 -5.939 1.00 94.56 121 GLN A CA 1
ATOM 879 C C . GLN A 1 121 ? 5.325 2.262 -4.838 1.00 94.56 121 GLN A C 1
ATOM 881 O O . GLN A 1 121 ? 5.017 1.080 -5.023 1.00 94.56 121 GLN A O 1
ATOM 886 N N . ALA A 1 122 ? 5.049 2.901 -3.706 1.00 96.06 122 ALA A N 1
ATOM 887 C CA . ALA A 1 122 ? 4.306 2.264 -2.632 1.00 96.06 122 ALA A CA 1
ATOM 888 C C . ALA A 1 122 ? 2.795 2.422 -2.838 1.00 96.06 122 ALA A C 1
ATOM 890 O O . ALA A 1 122 ? 2.283 3.498 -3.151 1.00 96.06 122 ALA A O 1
ATOM 891 N N . ARG A 1 123 ? 2.064 1.332 -2.614 1.00 96.81 123 ARG A N 1
ATOM 892 C CA . ARG A 1 123 ? 0.601 1.311 -2.531 1.00 96.81 123 ARG A CA 1
ATOM 893 C C . ARG A 1 123 ? 0.208 0.782 -1.163 1.00 96.81 123 ARG A C 1
ATOM 895 O O . ARG A 1 123 ? 0.844 -0.137 -0.658 1.00 96.81 123 ARG A O 1
ATOM 902 N N . GLY A 1 124 ? -0.832 1.347 -0.571 1.00 95.81 124 GLY A N 1
ATOM 903 C CA . GLY A 1 124 ? -1.397 0.865 0.684 1.00 95.81 124 GLY A CA 1
ATOM 904 C C . GLY A 1 124 ? -2.904 0.746 0.570 1.00 95.81 124 GLY A C 1
ATOM 905 O O . GLY A 1 124 ? -3.530 1.564 -0.103 1.00 95.81 124 GLY A O 1
ATOM 906 N N . TRP A 1 125 ? -3.498 -0.255 1.211 1.00 95.69 125 TRP A N 1
ATOM 907 C CA . TRP A 1 125 ? -4.952 -0.392 1.262 1.00 95.69 125 TRP A CA 1
ATOM 908 C C . TRP A 1 125 ? -5.424 -0.980 2.585 1.00 95.69 125 TRP A C 1
ATOM 910 O O . TRP A 1 125 ? -4.661 -1.614 3.313 1.00 95.69 125 TRP A O 1
ATOM 920 N N . VAL A 1 126 ? -6.699 -0.738 2.888 1.00 95.38 126 VAL A N 1
ATOM 921 C CA . VAL A 1 126 ? -7.426 -1.404 3.972 1.00 95.38 126 VAL A CA 1
ATOM 922 C C . VAL A 1 126 ? -8.487 -2.297 3.355 1.00 95.38 126 VAL A C 1
ATOM 924 O O . VAL A 1 126 ? -9.219 -1.875 2.459 1.00 95.38 126 VAL A O 1
ATOM 927 N N . GLU A 1 127 ? -8.587 -3.513 3.862 1.00 95.62 127 GLU A N 1
ATOM 928 C CA . GLU A 1 127 ? -9.493 -4.562 3.423 1.00 95.62 127 GLU A CA 1
ATOM 929 C C . GLU A 1 127 ? -10.403 -4.961 4.589 1.00 95.62 127 GLU A C 1
ATOM 931 O O . GLU A 1 127 ? -9.952 -5.084 5.731 1.00 95.62 127 GLU A O 1
ATOM 936 N N . ALA A 1 128 ? -11.700 -5.103 4.328 1.00 94.31 128 ALA A N 1
ATOM 937 C CA . ALA A 1 128 ? -12.643 -5.659 5.292 1.00 94.31 128 ALA A CA 1
ATOM 938 C C . ALA A 1 128 ? -12.489 -7.184 5.398 1.00 94.31 128 ALA A C 1
ATOM 940 O O . ALA A 1 128 ? -11.867 -7.820 4.554 1.00 94.31 128 ALA A O 1
ATOM 941 N N . ALA A 1 129 ? -13.094 -7.784 6.425 1.00 95.38 129 ALA A N 1
ATOM 942 C CA . ALA A 1 129 ? -13.039 -9.232 6.642 1.00 95.38 129 ALA A CA 1
ATOM 943 C C . ALA A 1 129 ? -13.642 -10.065 5.487 1.00 95.38 129 ALA A C 1
ATOM 945 O O . ALA A 1 129 ? -13.323 -11.239 5.351 1.00 95.38 129 ALA A O 1
ATOM 946 N N . ASP A 1 130 ? -14.501 -9.458 4.661 1.00 94.75 130 ASP A N 1
ATOM 947 C CA . ASP A 1 130 ? -15.112 -10.050 3.462 1.00 94.75 130 ASP A CA 1
ATOM 948 C C . ASP A 1 130 ? -14.235 -9.915 2.198 1.00 94.75 130 ASP A C 1
ATOM 950 O O . A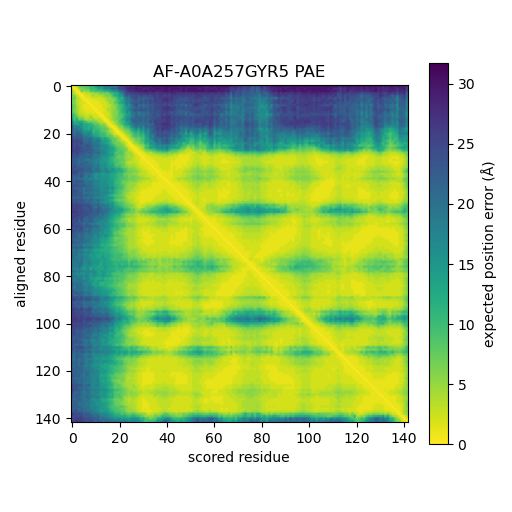SP A 1 130 ?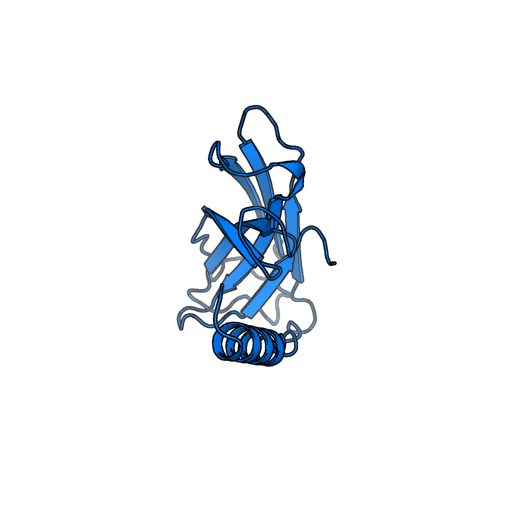 -14.679 -10.238 1.098 1.00 94.75 130 ASP A O 1
ATOM 954 N N . GLY A 1 131 ? -13.011 -9.401 2.333 1.00 91.69 131 GLY A N 1
ATOM 955 C CA . GLY A 1 131 ? -12.081 -9.176 1.228 1.00 91.69 131 GLY A CA 1
ATOM 956 C C . GLY A 1 131 ? -12.296 -7.865 0.465 1.00 91.69 131 GLY A C 1
ATOM 957 O O . GLY A 1 131 ? -11.602 -7.556 -0.506 1.00 91.69 131 GLY A O 1
ATOM 958 N N . ARG A 1 132 ? -13.275 -7.049 0.869 1.00 93.75 132 ARG A N 1
ATOM 959 C CA . ARG A 1 132 ? -13.589 -5.804 0.168 1.00 93.75 132 ARG A CA 1
ATOM 960 C C . ARG A 1 132 ? -12.594 -4.705 0.519 1.00 93.75 132 ARG A C 1
ATOM 962 O O . ARG A 1 132 ? -12.467 -4.317 1.681 1.00 93.75 132 ARG A O 1
ATOM 969 N N . ILE A 1 133 ? -11.991 -4.093 -0.500 1.00 93.12 133 ILE A N 1
ATOM 970 C CA . ILE A 1 133 ? -11.160 -2.896 -0.324 1.00 93.12 133 ILE A CA 1
ATOM 971 C C . ILE A 1 133 ? -12.031 -1.733 0.180 1.00 93.12 133 ILE A C 1
ATOM 973 O O . ILE A 1 133 ? -13.007 -1.324 -0.455 1.00 93.12 133 ILE A O 1
ATOM 977 N N . LEU A 1 134 ? -11.678 -1.205 1.350 1.00 90.88 134 LEU A N 1
ATOM 978 C CA . LEU A 1 134 ? -12.335 -0.071 2.000 1.00 90.88 134 LEU A CA 1
ATOM 979 C C . LEU A 1 134 ? -11.706 1.262 1.603 1.00 90.88 134 LEU A C 1
ATOM 981 O O . LEU A 1 134 ? -12.410 2.263 1.489 1.00 90.88 134 LEU A O 1
ATOM 985 N N . ALA A 1 135 ? -10.386 1.268 1.429 1.00 90.75 135 ALA A N 1
ATOM 986 C CA . ALA A 1 135 ? -9.578 2.458 1.212 1.00 90.75 135 ALA A CA 1
ATOM 987 C C . ALA A 1 135 ? -8.283 2.086 0.495 1.00 90.75 135 ALA A C 1
ATOM 989 O O . ALA A 1 135 ? -7.755 1.003 0.738 1.00 90.75 135 ALA A O 1
ATOM 990 N N . MET A 1 136 ? -7.732 2.998 -0.305 1.00 93.12 136 MET A N 1
ATOM 991 C CA . MET A 1 136 ? -6.394 2.853 -0.877 1.00 93.12 136 MET A CA 1
ATOM 992 C C . MET A 1 136 ? -5.662 4.196 -0.927 1.00 93.12 136 MET A C 1
ATOM 994 O O . MET A 1 136 ? -6.295 5.245 -1.032 1.00 93.12 136 MET A O 1
ATOM 998 N N . ALA A 1 137 ? -4.337 4.146 -0.877 1.00 93.25 137 ALA A N 1
ATOM 999 C CA . ALA A 1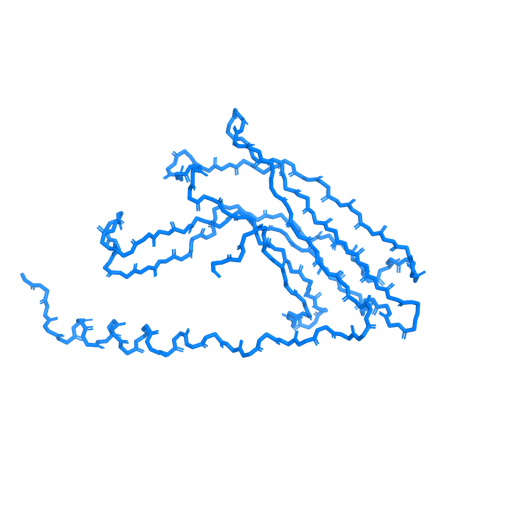 137 ? -3.446 5.275 -1.100 1.00 93.25 137 ALA A CA 1
ATOM 1000 C C . ALA A 1 137 ? -2.240 4.851 -1.939 1.00 93.25 137 ALA A C 1
ATOM 1002 O O . ALA A 1 137 ? -1.896 3.669 -2.039 1.00 93.25 137 ALA A O 1
ATOM 1003 N N . ALA A 1 138 ? -1.583 5.854 -2.506 1.00 92.62 138 ALA A N 1
ATOM 1004 C CA . ALA A 1 138 ? -0.323 5.734 -3.209 1.00 92.62 138 ALA A CA 1
ATOM 1005 C C . ALA A 1 138 ? 0.604 6.868 -2.784 1.00 92.62 138 ALA A C 1
ATOM 1007 O O . ALA A 1 138 ? 0.129 7.973 -2.532 1.00 92.62 138 ALA A O 1
ATOM 1008 N N . ASP A 1 139 ? 1.901 6.588 -2.718 1.00 85.88 139 ASP A N 1
ATOM 1009 C CA . ASP A 1 139 ? 2.918 7.579 -2.348 1.00 85.88 139 ASP A CA 1
ATOM 1010 C C . ASP A 1 139 ? 3.155 8.606 -3.461 1.00 85.88 139 ASP A C 1
ATOM 1012 O O . ASP A 1 139 ? 3.616 9.717 -3.212 1.00 85.88 139 ASP A O 1
ATOM 1016 N N . ARG A 1 140 ? 2.812 8.237 -4.698 1.00 78.94 140 ARG A N 1
ATOM 1017 C CA . ARG A 1 140 ? 2.803 9.098 -5.878 1.00 78.94 140 ARG A CA 1
ATOM 1018 C C . ARG A 1 140 ? 1.525 8.839 -6.668 1.00 78.94 140 ARG A C 1
ATOM 1020 O O . ARG A 1 140 ? 1.267 7.714 -7.106 1.00 78.94 140 ARG A O 1
ATOM 1027 N N . CYS A 1 141 ? 0.721 9.882 -6.842 1.00 56.50 141 CYS A N 1
ATOM 1028 C CA . CYS A 1 141 ? -0.367 9.869 -7.811 1.00 56.50 141 CYS A CA 1
ATOM 1029 C C . CYS A 1 141 ? 0.216 10.262 -9.177 1.00 56.50 141 CYS A C 1
ATOM 1031 O O . CYS A 1 141 ? 0.881 11.298 -9.239 1.00 56.50 141 CYS A O 1
ATOM 1033 N N . PRO A 1 142 ? 0.045 9.438 -10.225 1.00 48.31 142 PRO A N 1
ATOM 1034 C CA . PRO A 1 142 ? 0.314 9.874 -11.590 1.00 48.31 142 PRO A CA 1
ATOM 1035 C C . PRO A 1 142 ? -0.613 11.024 -12.002 1.00 48.31 142 PRO A C 1
ATOM 1037 O O . PRO A 1 142 ? -1.716 11.139 -11.413 1.00 48.31 142 PRO A O 1
#

Secondary structure (DSSP, 8-state):
---HHHHHHHHHHHHH--PPPPPPPPTT-EEEEEE---BTTEEEEEEEEE--TTSPPPTT-EEEEEEEEEE-TTBTTBSS-EEEEEEEEEEEE-TTPPTT--EEEEEEEEPPTTS-GGGEEEEEEEE-TTS-EEEEEESS--

Radius of gyration: 17.63 Å; Cα contacts (8 Å, |Δi|>4): 287; chains: 1; bounding box: 39×23×56 Å

Solvent-accessible surface area (backbone atoms only — not comparable to full-atom values): 8151 Å² total; per-residue (Å²): 132,85,60,72,68,58,56,54,52,51,52,51,54,60,64,66,63,61,75,71,79,78,69,78,56,60,91,67,43,46,64,45,25,43,60,55,69,84,50,99,58,26,31,45,37,33,43,37,40,34,27,33,64,94,52,51,58,54,72,67,14,27,32,39,40,32,40,30,32,57,42,54,53,75,40,97,90,28,85,49,67,44,78,43,81,63,38,75,51,66,81,40,82,43,28,80,59,58,60,59,54,71,46,76,50,77,42,80,42,61,59,55,92,88,59,60,71,93,39,49,41,38,36,26,38,33,29,38,70,86,69,47,76,60,43,70,29,49,50,67,80,133